Protein AF-A0A5E7F699-F1 (afdb_monomer_lite)

Organism: Pseudomonas fluorescens (NCBI:txid294)

Secondary structure (DSSP, 8-state):
------------------------EEETTEEE-HHHHHHHHHHHIIIIIGGGTEEEEEEEEETTEEEEEEEE-GGGG-HHHHHHHHHHHHHHHT--GGGEEE-

Radius of gyration: 20.0 Å; chains: 1; bounding box: 46×42×62 Å

Foldseek 3Di:
DDDDPDPPPPPPPPPPPDVPQQPWDDALNFTQDSVLQVVLFVVLCVVCCVVQFFDTWHWDHDPRAIETETDTDCSCVDVVSQVVSLVVNCVSRVHDSRRYGYD

Structure (mmCIF, N/CA/C/O backbone):
data_AF-A0A5E7F699-F1
#
_entry.id   AF-A0A5E7F699-F1
#
loop_
_atom_site.group_PDB
_atom_site.id
_atom_site.type_symbol
_atom_site.label_atom_id
_atom_site.label_alt_id
_atom_site.label_comp_id
_atom_site.label_asym_id
_atom_site.label_entity_id
_atom_site.label_seq_id
_atom_site.pdbx_PDB_ins_code
_atom_site.Cartn_x
_atom_site.Cartn_y
_atom_site.Cartn_z
_atom_site.occupancy
_atom_site.B_iso_or_equiv
_atom_site.auth_seq_id
_atom_site.auth_comp_id
_atom_site.auth_asym_id
_atom_site.auth_atom_id
_atom_site.pdbx_PDB_model_num
ATOM 1 N N . MET A 1 1 ? -33.862 27.896 -49.122 1.00 35.50 1 MET A N 1
ATOM 2 C CA . MET A 1 1 ? -32.577 27.160 -49.154 1.00 35.50 1 MET A CA 1
ATOM 3 C C . MET A 1 1 ? -31.852 27.378 -47.833 1.00 35.50 1 MET A C 1
ATOM 5 O O . MET A 1 1 ? -31.819 28.501 -47.351 1.00 35.50 1 MET A O 1
ATOM 9 N N . LYS A 1 2 ? -31.372 26.286 -47.226 1.00 43.12 2 LYS A N 1
ATOM 10 C CA . LYS A 1 2 ? -30.702 26.202 -45.915 1.00 43.12 2 LYS A CA 1
ATOM 11 C C . LYS A 1 2 ? -29.388 26.994 -45.883 1.00 43.12 2 LYS A C 1
ATOM 13 O O . LYS A 1 2 ? -28.671 26.960 -46.878 1.00 43.12 2 LYS A O 1
ATOM 18 N N . LYS A 1 3 ? -29.017 27.536 -44.714 1.00 42.47 3 LYS A N 1
ATOM 19 C CA . LYS A 1 3 ? -27.650 27.439 -44.154 1.00 42.47 3 LYS A CA 1
ATOM 20 C C . LYS A 1 3 ? -27.633 27.888 -42.689 1.00 42.47 3 LYS A C 1
ATOM 22 O O . LYS A 1 3 ? -27.482 29.057 -42.361 1.00 42.47 3 LYS A O 1
ATOM 27 N N . THR A 1 4 ? -27.817 26.908 -41.813 1.00 51.22 4 THR A N 1
ATOM 28 C CA . THR A 1 4 ? -27.557 26.977 -40.376 1.00 51.22 4 THR A CA 1
ATOM 29 C C . THR A 1 4 ? -26.050 27.161 -40.181 1.00 51.22 4 THR A C 1
ATOM 31 O O . THR A 1 4 ? -25.276 26.254 -40.479 1.00 51.22 4 THR A O 1
ATOM 34 N N . ALA A 1 5 ? -25.616 28.336 -39.728 1.00 49.34 5 ALA A N 1
ATOM 35 C CA . ALA A 1 5 ? -24.226 28.573 -39.351 1.00 49.34 5 ALA A CA 1
ATOM 36 C C . ALA A 1 5 ? -24.002 28.025 -37.934 1.00 49.34 5 ALA A C 1
ATOM 38 O O . ALA A 1 5 ? -24.152 28.730 -36.937 1.00 49.34 5 ALA A O 1
ATOM 39 N N . GLY A 1 6 ? -23.706 26.728 -37.850 1.00 41.31 6 GLY A N 1
ATOM 40 C CA . GLY A 1 6 ? -23.266 26.087 -36.618 1.00 41.31 6 GLY A CA 1
ATOM 41 C C . GLY A 1 6 ? -21.902 26.635 -36.209 1.00 41.31 6 GLY A C 1
ATOM 42 O O . GLY A 1 6 ? -20.893 26.324 -36.837 1.00 41.31 6 GLY A O 1
ATOM 43 N N . LYS A 1 7 ? -21.866 27.448 -35.149 1.00 48.12 7 LYS A N 1
ATOM 44 C CA . LYS A 1 7 ? -20.643 27.703 -34.381 1.00 48.12 7 LYS A CA 1
ATOM 45 C C . LYS A 1 7 ? -20.252 26.389 -33.708 1.00 48.12 7 LYS A C 1
ATOM 47 O O . LYS A 1 7 ? -20.765 26.048 -32.646 1.00 48.12 7 LYS A O 1
ATOM 52 N N . LEU A 1 8 ? -19.381 25.634 -34.371 1.00 43.38 8 LEU A N 1
ATOM 53 C CA . LEU A 1 8 ? -18.719 24.472 -33.803 1.00 43.38 8 LEU A CA 1
ATOM 54 C C . LEU A 1 8 ? -17.743 24.987 -32.737 1.00 43.38 8 LEU A C 1
ATOM 56 O O . LEU A 1 8 ? -16.639 25.435 -33.040 1.00 43.38 8 LEU A O 1
ATOM 60 N N . LEU A 1 9 ? -18.201 25.015 -31.489 1.00 46.38 9 LEU A 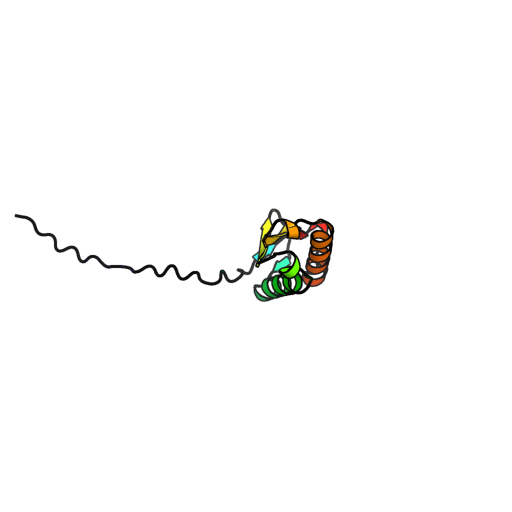N 1
ATOM 61 C CA . LEU A 1 9 ? -17.371 25.318 -30.333 1.00 46.38 9 LEU A CA 1
ATOM 62 C C . LEU A 1 9 ? -16.488 24.087 -30.109 1.00 46.38 9 LEU A C 1
ATOM 64 O O . LEU A 1 9 ? -16.920 23.089 -29.537 1.00 46.38 9 LEU A O 1
ATOM 68 N N . VAL A 1 10 ? -15.274 24.127 -30.657 1.00 50.62 10 VAL A N 1
ATOM 69 C CA . VAL A 1 10 ? -14.245 23.112 -30.424 1.00 50.62 10 VAL A CA 1
ATOM 70 C C . VAL A 1 10 ? -13.793 23.258 -28.972 1.00 50.62 10 VAL A C 1
ATOM 72 O O . VAL A 1 10 ? -12.847 23.976 -28.659 1.00 50.62 10 VAL A O 1
ATOM 75 N N . LEU A 1 11 ? -14.517 22.604 -28.062 1.00 49.84 11 LEU A N 1
ATOM 76 C CA . LEU A 1 11 ? -14.032 22.286 -26.726 1.00 49.84 11 LEU A CA 1
ATOM 77 C C . LEU A 1 11 ? -12.935 21.242 -26.905 1.00 49.84 11 LEU A C 1
ATOM 79 O O . LEU A 1 11 ? -13.191 20.040 -26.955 1.00 49.84 11 LEU A O 1
ATOM 83 N N . CYS A 1 12 ? -11.705 21.725 -27.062 1.00 43.69 12 CYS A N 1
ATOM 84 C CA . CYS A 1 12 ? -10.515 20.907 -26.940 1.00 43.69 12 CYS A CA 1
ATOM 85 C C . CYS A 1 12 ? -10.460 20.444 -25.479 1.00 43.69 12 CYS A C 1
ATOM 87 O O . CYS A 1 12 ? -9.928 21.135 -24.610 1.00 43.69 12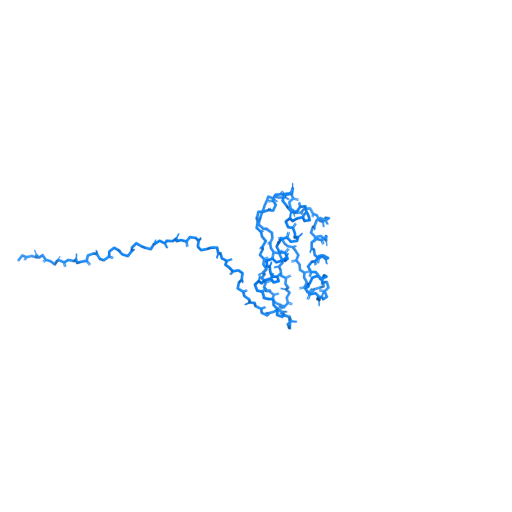 CYS A O 1
ATOM 89 N N . PHE A 1 13 ? -11.099 19.309 -25.186 1.00 44.38 13 PHE A N 1
ATOM 90 C CA . PHE A 1 13 ? -10.838 18.556 -23.972 1.00 44.38 13 PHE A CA 1
ATOM 91 C C . PHE A 1 13 ? -9.388 18.101 -24.075 1.00 44.38 13 PHE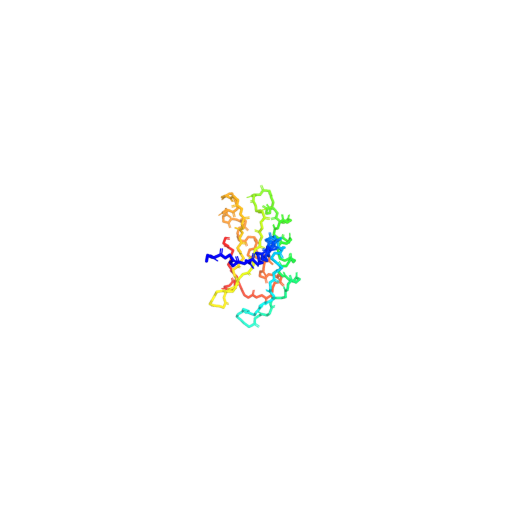 A C 1
ATOM 93 O O . PHE A 1 13 ? -9.084 17.032 -24.601 1.00 44.38 13 PHE A O 1
ATOM 100 N N . CYS A 1 14 ? -8.478 18.938 -23.584 1.00 47.19 14 CYS A N 1
ATOM 101 C CA . CYS A 1 14 ? -7.208 18.460 -23.092 1.00 47.19 14 CYS A CA 1
ATOM 102 C C . CYS A 1 14 ? -7.566 17.433 -22.018 1.00 47.19 14 CYS A C 1
ATOM 104 O O . CYS A 1 14 ? -7.820 17.788 -20.867 1.00 47.19 14 CYS A O 1
ATOM 106 N N . ALA A 1 15 ? -7.617 16.159 -22.405 1.00 50.50 15 ALA A N 1
ATOM 107 C CA . ALA A 1 15 ? -7.448 15.038 -21.503 1.00 50.50 15 ALA A CA 1
ATOM 108 C C . ALA A 1 15 ? -6.006 15.118 -20.991 1.00 50.50 15 ALA A C 1
ATOM 110 O O . ALA A 1 15 ? -5.144 14.317 -21.340 1.00 50.50 15 ALA A O 1
ATOM 111 N N . GLY A 1 16 ? -5.716 16.171 -20.223 1.00 40.88 16 GLY A N 1
ATOM 112 C CA . GLY A 1 16 ? -4.560 16.207 -19.369 1.00 40.88 16 GLY A CA 1
ATOM 113 C C . GLY A 1 16 ? -4.745 15.008 -18.470 1.00 40.88 16 GLY A C 1
ATOM 114 O O . GLY A 1 16 ? -5.705 14.958 -17.702 1.00 40.88 16 GLY A O 1
ATOM 115 N N . ALA A 1 17 ? -3.878 14.016 -18.627 1.00 50.28 17 ALA A N 1
ATOM 116 C CA . ALA A 1 17 ? -3.667 13.006 -17.616 1.00 50.28 17 ALA A CA 1
ATOM 117 C C . ALA A 1 17 ? -3.184 13.762 -16.377 1.00 50.28 17 ALA A C 1
ATOM 119 O O . ALA A 1 17 ? -1.987 13.928 -16.152 1.00 50.28 17 ALA A O 1
ATOM 120 N N . TRP A 1 18 ? -4.128 14.339 -15.633 1.00 39.38 18 TRP A N 1
ATOM 121 C CA . TRP A 1 18 ? -3.852 14.872 -14.322 1.00 39.38 18 TRP A CA 1
ATOM 122 C C . TRP A 1 18 ? -3.260 13.705 -13.545 1.00 39.38 18 TRP A C 1
ATOM 124 O O . TRP A 1 18 ? -3.820 12.602 -13.611 1.00 39.38 18 TRP A O 1
ATOM 134 N N . PRO A 1 19 ? -2.115 13.893 -12.868 1.00 45.69 19 PRO A N 1
ATOM 135 C CA . PRO A 1 19 ? -1.677 12.896 -11.914 1.00 45.69 19 PRO A CA 1
ATOM 136 C C . PRO A 1 19 ? -2.882 12.667 -11.010 1.00 45.69 19 PRO A C 1
ATOM 138 O O . PRO A 1 19 ? -3.418 13.623 -10.445 1.00 45.69 19 PRO A O 1
ATOM 141 N N . VAL A 1 20 ? -3.394 11.436 -10.997 1.00 56.66 20 VAL A N 1
ATOM 142 C CA . VAL A 1 20 ? -4.514 11.062 -10.139 1.00 56.66 20 VAL A CA 1
ATOM 143 C C . VAL A 1 20 ? -3.982 11.233 -8.727 1.00 56.66 20 VAL A C 1
ATOM 145 O O . VAL A 1 20 ? -3.317 10.349 -8.193 1.00 56.66 20 VAL A O 1
ATOM 148 N N . MET A 1 21 ? -4.162 12.430 -8.172 1.00 58.41 21 MET A N 1
ATOM 149 C CA . MET A 1 21 ? -3.774 12.723 -6.809 1.00 58.41 21 MET A CA 1
ATOM 150 C C . MET A 1 21 ? -4.595 11.782 -5.946 1.00 58.41 21 MET A C 1
ATOM 152 O O . MET A 1 21 ? -5.820 11.727 -6.083 1.00 58.41 21 MET A O 1
ATOM 156 N N . ALA A 1 22 ? -3.904 10.995 -5.127 1.00 70.44 22 ALA A N 1
ATOM 157 C CA . ALA A 1 22 ? -4.522 10.026 -4.247 1.00 70.44 22 ALA A CA 1
ATOM 158 C C . ALA A 1 22 ? -5.554 10.756 -3.376 1.00 70.44 22 ALA A C 1
ATOM 160 O O . ALA A 1 22 ? -5.194 11.568 -2.522 1.00 70.44 22 ALA A O 1
ATOM 161 N N . GLN A 1 23 ? -6.843 10.551 -3.655 1.00 84.56 23 GLN A N 1
ATOM 162 C CA . GLN A 1 23 ? -7.897 11.247 -2.931 1.00 84.56 23 GLN A CA 1
ATOM 163 C C . GLN A 1 23 ? -7.921 10.726 -1.490 1.00 84.56 23 GLN A C 1
ATOM 165 O O . GLN A 1 23 ? -7.875 9.509 -1.289 1.00 84.56 23 GLN A O 1
ATOM 170 N N . PRO A 1 24 ? -7.977 11.601 -0.475 1.00 89.31 24 PRO A N 1
ATOM 171 C CA . PRO A 1 24 ? -8.092 11.161 0.905 1.00 89.31 24 PRO A CA 1
ATOM 172 C C . PRO A 1 24 ? -9.366 10.341 1.110 1.00 89.31 24 PRO A C 1
ATOM 174 O O . PRO A 1 24 ? -10.421 10.691 0.582 1.00 89.31 24 PRO A O 1
ATOM 177 N N . PHE A 1 25 ? -9.296 9.277 1.905 1.00 91.69 25 PHE A N 1
ATOM 178 C CA . PHE A 1 25 ? -10.477 8.483 2.249 1.00 91.69 25 PHE A CA 1
ATOM 179 C C . PHE A 1 25 ? -10.383 7.891 3.653 1.00 91.69 25 PHE A C 1
ATOM 181 O O . PHE A 1 25 ? -9.304 7.769 4.229 1.00 91.69 25 PHE A O 1
ATOM 188 N N . THR A 1 26 ? -11.526 7.475 4.196 1.00 93.69 26 THR A N 1
ATOM 189 C CA . THR A 1 26 ? -11.597 6.717 5.452 1.00 93.69 26 THR A CA 1
ATOM 190 C C . THR A 1 26 ? -11.843 5.240 5.157 1.00 93.69 26 THR A C 1
ATOM 192 O O . THR A 1 26 ? -12.707 4.901 4.350 1.00 93.69 26 THR A O 1
ATOM 195 N N . CYS A 1 27 ? -11.117 4.348 5.830 1.00 93.69 27 CYS A N 1
ATOM 196 C CA . CYS A 1 27 ? -11.269 2.903 5.706 1.00 93.69 27 CYS A CA 1
ATOM 197 C C . CYS A 1 27 ? -11.203 2.213 7.065 1.00 93.69 27 CYS A C 1
ATOM 199 O O . CYS A 1 27 ? -10.232 2.377 7.796 1.00 93.69 27 CYS A O 1
ATOM 201 N N . GLY A 1 28 ? -12.241 1.449 7.424 1.00 87.81 28 GLY A N 1
ATOM 202 C CA . GLY A 1 28 ? -12.261 0.704 8.690 1.00 87.81 28 GLY A CA 1
ATOM 203 C C . GLY A 1 28 ? -12.061 1.584 9.935 1.00 87.81 28 GLY A C 1
ATOM 204 O O . GLY A 1 28 ? -11.494 1.120 10.915 1.00 87.81 28 GLY A O 1
ATOM 205 N N . GLY A 1 29 ? -12.471 2.858 9.876 1.00 88.69 29 GLY A N 1
ATOM 206 C CA . GLY A 1 29 ? -12.262 3.844 10.944 1.00 88.69 29 GLY A CA 1
ATOM 207 C C . GLY A 1 29 ? -10.918 4.586 10.900 1.00 88.69 29 GLY A C 1
ATOM 208 O O . GLY A 1 29 ? -10.726 5.515 11.676 1.00 88.69 29 GLY A O 1
ATOM 209 N N . LYS A 1 30 ? -10.004 4.240 9.983 1.00 91.75 30 LYS A N 1
ATOM 210 C CA . LYS A 1 30 ? -8.734 4.950 9.767 1.00 91.75 30 LYS A CA 1
ATOM 211 C C . LYS A 1 30 ? -8.863 5.954 8.622 1.00 91.75 30 LYS A C 1
ATOM 213 O O . LYS A 1 30 ? -9.278 5.580 7.529 1.00 91.75 30 LYS A O 1
ATOM 218 N N . PHE A 1 31 ? -8.471 7.205 8.849 1.00 92.88 31 PHE A N 1
ATOM 219 C CA . PHE A 1 31 ? -8.327 8.200 7.783 1.00 92.88 31 PHE A CA 1
ATOM 220 C C . PHE A 1 31 ? -6.967 8.051 7.085 1.00 92.88 31 PHE A C 1
ATOM 222 O O . PHE A 1 31 ? -5.938 7.947 7.755 1.00 92.88 31 PHE A O 1
ATOM 229 N N . LEU A 1 32 ? -6.971 8.032 5.752 1.00 93.31 32 LEU A N 1
ATOM 230 C CA . LEU A 1 32 ? -5.787 7.982 4.900 1.00 93.31 32 LEU A CA 1
ATOM 231 C C . LEU A 1 32 ? -5.709 9.278 4.094 1.00 93.31 32 LEU A C 1
ATOM 233 O O . LEU A 1 32 ? -6.381 9.430 3.071 1.00 93.31 32 LEU A O 1
ATOM 237 N N . GLY A 1 33 ? -4.874 10.206 4.559 1.00 93.75 33 GLY A N 1
ATOM 238 C CA . GLY A 1 33 ? -4.566 11.436 3.835 1.00 93.75 33 GLY A CA 1
ATOM 239 C C . GLY A 1 33 ? -3.761 11.161 2.567 1.00 93.75 33 GLY A C 1
ATOM 240 O O . GLY A 1 33 ? -3.078 10.143 2.469 1.00 93.75 33 GLY A O 1
ATOM 241 N N . SER A 1 34 ? -3.824 12.078 1.605 1.00 91.81 34 SER A N 1
ATOM 242 C CA . SER A 1 34 ? -3.033 12.024 0.369 1.00 91.81 34 SER A CA 1
ATOM 243 C C . SER A 1 34 ? -1.533 11.870 0.646 1.00 91.81 34 SER A C 1
ATOM 245 O O . SER A 1 34 ? -0.877 11.066 -0.011 1.00 91.81 34 SER A O 1
ATOM 247 N N . ASP A 1 35 ? -1.018 12.549 1.674 1.00 92.94 35 ASP A N 1
ATOM 248 C CA . ASP A 1 35 ? 0.400 12.492 2.049 1.00 92.94 35 ASP A CA 1
ATOM 249 C C . ASP A 1 35 ? 0.787 11.112 2.584 1.00 92.94 35 ASP A C 1
ATOM 251 O O . ASP A 1 35 ? 1.793 10.550 2.171 1.00 92.94 35 ASP A O 1
ATOM 255 N N . THR A 1 36 ? -0.054 10.506 3.427 1.00 93.56 36 THR A N 1
ATOM 256 C CA . THR A 1 36 ? 0.163 9.140 3.929 1.00 93.56 36 THR A CA 1
ATOM 257 C C . THR A 1 36 ? 0.114 8.110 2.800 1.00 93.56 36 THR A C 1
ATOM 259 O O . THR A 1 36 ? 0.873 7.142 2.802 1.00 93.56 36 THR A O 1
ATOM 262 N N . GLN A 1 37 ? -0.780 8.302 1.825 1.00 93.69 37 GLN A N 1
ATOM 263 C CA . GLN A 1 37 ? -0.862 7.435 0.647 1.00 93.69 37 GLN A CA 1
ATOM 264 C C . GLN A 1 37 ? 0.398 7.571 -0.224 1.00 93.69 37 GLN A C 1
ATOM 266 O O . GLN A 1 37 ? 0.948 6.562 -0.667 1.00 93.69 37 GLN A O 1
ATOM 271 N N . ALA A 1 38 ? 0.888 8.798 -0.421 1.00 93.00 38 ALA A N 1
ATOM 272 C CA . ALA A 1 38 ? 2.121 9.073 -1.152 1.00 93.00 38 ALA A CA 1
ATOM 273 C C . ALA A 1 38 ? 3.360 8.524 -0.428 1.00 93.00 38 ALA A C 1
ATOM 275 O O . ALA A 1 38 ? 4.212 7.905 -1.060 1.00 93.00 38 ALA A O 1
ATOM 276 N N . GLU A 1 39 ? 3.434 8.681 0.893 1.00 95.06 39 GLU A N 1
ATOM 277 C CA . GLU A 1 39 ? 4.505 8.131 1.723 1.00 95.06 39 GLU A CA 1
ATOM 278 C C . GLU A 1 39 ? 4.532 6.602 1.646 1.00 95.06 39 GLU A C 1
ATOM 280 O O . GLU A 1 39 ? 5.593 6.012 1.449 1.00 95.06 39 GLU A O 1
ATOM 285 N N . LEU A 1 40 ? 3.369 5.946 1.718 1.00 94.62 40 LEU A N 1
ATOM 286 C CA . LEU A 1 40 ? 3.285 4.496 1.559 1.00 94.62 40 LEU A CA 1
ATOM 287 C C . LEU A 1 40 ? 3.766 4.048 0.177 1.00 94.62 40 LEU A C 1
ATOM 289 O O . LEU A 1 40 ? 4.538 3.094 0.066 1.00 94.62 40 LEU A O 1
ATOM 293 N N . ALA A 1 41 ? 3.306 4.730 -0.873 1.00 93.75 41 ALA A N 1
ATOM 294 C CA . ALA A 1 41 ? 3.716 4.445 -2.238 1.00 93.75 41 ALA A CA 1
ATOM 295 C C . ALA A 1 41 ? 5.236 4.579 -2.391 1.00 93.75 41 ALA A C 1
ATOM 297 O O . ALA A 1 41 ? 5.888 3.652 -2.872 1.00 93.75 41 ALA A O 1
ATOM 298 N N . GLN A 1 42 ? 5.808 5.683 -1.907 1.00 93.94 42 GLN A N 1
ATOM 299 C CA . GLN A 1 42 ? 7.244 5.931 -1.941 1.00 93.94 42 GLN A CA 1
ATOM 300 C C . GLN A 1 42 ? 8.017 4.858 -1.168 1.00 93.94 42 GLN A C 1
ATOM 302 O O . GLN A 1 42 ? 8.951 4.266 -1.704 1.00 93.94 42 GLN A O 1
ATOM 307 N N . ALA A 1 43 ? 7.579 4.534 0.050 1.00 93.69 43 ALA A N 1
ATOM 308 C CA . ALA A 1 43 ? 8.221 3.535 0.894 1.00 93.69 43 ALA A CA 1
ATOM 309 C C . ALA A 1 43 ? 8.248 2.143 0.246 1.00 93.69 43 ALA A C 1
ATOM 311 O O . ALA A 1 43 ? 9.219 1.413 0.424 1.00 93.69 43 ALA A O 1
ATOM 312 N N . ILE A 1 44 ? 7.208 1.768 -0.503 1.00 93.25 44 ILE A N 1
ATOM 313 C CA . ILE A 1 44 ? 7.153 0.499 -1.246 1.00 93.25 44 ILE A CA 1
ATOM 314 C C . ILE A 1 44 ? 8.083 0.528 -2.462 1.00 93.25 44 ILE A C 1
ATOM 316 O O . ILE A 1 44 ? 8.794 -0.443 -2.721 1.00 93.25 44 ILE A O 1
ATOM 320 N N . ILE A 1 45 ? 8.098 1.639 -3.204 1.00 91.31 45 ILE A N 1
ATOM 321 C CA . ILE A 1 45 ? 8.971 1.812 -4.370 1.00 91.31 45 ILE A CA 1
ATOM 322 C C . ILE A 1 45 ? 10.449 1.743 -3.964 1.00 91.31 45 ILE A C 1
ATOM 324 O O . ILE A 1 45 ? 11.230 1.077 -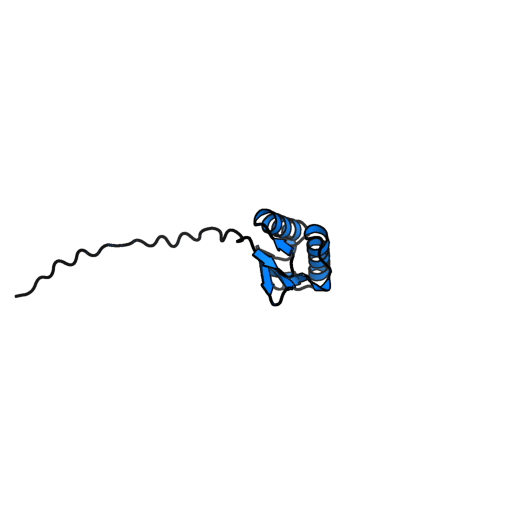4.650 1.00 91.31 45 ILE A O 1
ATOM 328 N N . GLU A 1 46 ? 10.817 2.389 -2.856 1.00 90.75 46 GLU A N 1
ATOM 329 C CA . GLU A 1 46 ? 12.172 2.387 -2.292 1.00 90.75 46 GLU A CA 1
ATOM 330 C C . GLU A 1 46 ? 12.553 1.037 -1.669 1.00 90.75 46 GLU A C 1
ATOM 332 O O . GLU A 1 46 ? 13.687 0.589 -1.826 1.00 90.75 46 GLU A O 1
ATOM 337 N N . ASP A 1 47 ? 11.609 0.338 -1.031 1.00 89.00 47 ASP A N 1
ATOM 338 C CA . ASP A 1 47 ? 11.807 -1.003 -0.459 1.00 89.00 47 ASP A CA 1
ATOM 339 C C . ASP A 1 47 ? 11.723 -2.107 -1.531 1.00 89.00 47 ASP A C 1
ATOM 341 O O . ASP A 1 47 ? 10.987 -3.092 -1.425 1.00 89.00 47 ASP A O 1
ATOM 345 N N . GLY A 1 48 ? 12.474 -1.921 -2.615 1.00 87.81 48 GLY A N 1
ATOM 346 C CA . GLY A 1 48 ? 12.647 -2.904 -3.679 1.00 87.81 48 GLY A CA 1
ATOM 347 C C . GLY A 1 48 ? 11.514 -2.981 -4.702 1.00 87.81 48 GLY A C 1
ATOM 348 O O . GLY A 1 48 ? 11.666 -3.724 -5.668 1.00 87.81 48 GLY A O 1
ATOM 349 N N . GLY A 1 49 ? 10.429 -2.207 -4.566 1.00 89.75 49 GLY A N 1
ATOM 350 C CA . GLY A 1 49 ? 9.318 -2.192 -5.528 1.00 89.75 49 GLY A CA 1
ATOM 351 C C . GLY A 1 49 ? 9.775 -1.912 -6.956 1.00 89.75 49 GLY A C 1
ATOM 352 O O . GLY A 1 49 ? 9.421 -2.648 -7.877 1.00 89.75 49 GLY A O 1
ATOM 353 N N . ARG A 1 50 ? 10.646 -0.913 -7.144 1.00 88.56 50 ARG A N 1
ATOM 354 C CA . ARG A 1 50 ? 11.190 -0.586 -8.473 1.00 88.56 50 ARG A CA 1
ATOM 355 C C . ARG A 1 50 ? 12.004 -1.734 -9.078 1.00 88.56 50 ARG A C 1
ATOM 357 O O . ARG A 1 50 ? 11.919 -1.966 -10.279 1.00 88.56 50 ARG A O 1
ATOM 364 N N . ALA A 1 51 ? 12.776 -2.444 -8.256 1.00 87.88 51 ALA A N 1
ATOM 365 C CA . ALA A 1 51 ? 13.640 -3.534 -8.710 1.00 87.88 51 ALA A CA 1
ATOM 366 C C . ALA A 1 51 ? 12.844 -4.746 -9.215 1.00 87.88 51 ALA A C 1
ATOM 368 O O . ALA A 1 51 ? 13.341 -5.481 -10.057 1.00 87.88 51 ALA A O 1
ATOM 369 N N . VAL A 1 52 ? 11.608 -4.917 -8.737 1.00 87.31 52 VAL A N 1
ATOM 370 C CA . VAL A 1 52 ? 10.701 -6.002 -9.148 1.00 87.31 52 VAL A CA 1
ATOM 371 C C . VAL A 1 52 ? 9.571 -5.518 -10.063 1.00 87.31 52 VAL A C 1
ATOM 373 O O . VAL A 1 52 ? 8.549 -6.182 -10.224 1.00 87.31 52 VAL A O 1
ATOM 376 N N . GLY A 1 53 ? 9.744 -4.343 -10.676 1.00 87.56 53 GLY A N 1
ATOM 377 C CA . GLY A 1 53 ? 8.862 -3.848 -11.729 1.00 87.56 53 GLY A CA 1
ATOM 378 C C . GLY A 1 53 ? 7.562 -3.194 -11.259 1.00 87.56 53 GLY A C 1
ATOM 379 O O . GLY A 1 53 ? 6.649 -3.069 -12.074 1.00 87.56 53 GLY A O 1
ATOM 380 N N . VAL A 1 54 ? 7.456 -2.760 -9.997 1.00 89.50 54 VAL A N 1
ATOM 381 C CA . VAL A 1 54 ? 6.357 -1.889 -9.541 1.00 89.50 54 VAL A CA 1
ATOM 382 C C . VAL A 1 54 ? 6.544 -0.498 -10.144 1.00 89.50 54 VAL A C 1
ATOM 384 O O . VAL A 1 54 ? 7.573 0.150 -9.948 1.00 89.50 54 VAL A O 1
ATOM 387 N N . GLN A 1 55 ? 5.535 -0.036 -10.874 1.00 88.06 55 GLN A N 1
ATOM 388 C CA . GLN A 1 55 ? 5.507 1.270 -11.526 1.00 88.06 55 GLN A CA 1
ATOM 389 C C . GLN A 1 55 ? 4.702 2.278 -10.712 1.00 88.06 55 GLN A C 1
ATOM 391 O O . GLN A 1 55 ? 5.113 3.430 -10.576 1.00 88.06 55 GLN A O 1
ATOM 396 N N . ARG A 1 56 ? 3.550 1.857 -10.175 1.00 88.75 56 ARG A N 1
ATOM 397 C CA . ARG A 1 56 ? 2.668 2.706 -9.366 1.00 88.75 56 ARG A CA 1
ATOM 398 C C . ARG A 1 56 ? 2.093 1.920 -8.196 1.00 88.75 56 ARG A C 1
ATOM 400 O O . ARG A 1 56 ? 1.945 0.703 -8.253 1.00 88.75 56 ARG A O 1
ATOM 407 N N . VAL A 1 57 ? 1.771 2.641 -7.132 1.00 90.81 57 VAL A N 1
ATOM 408 C CA . VAL A 1 57 ? 1.137 2.088 -5.938 1.00 90.81 57 VAL A CA 1
ATOM 409 C C . VAL A 1 57 ? -0.090 2.926 -5.642 1.00 90.81 57 VAL A C 1
ATOM 411 O O . VAL A 1 57 ? -0.011 4.152 -5.593 1.00 90.81 57 VAL A O 1
ATOM 414 N N . PHE A 1 58 ? -1.219 2.259 -5.446 1.00 90.75 58 PHE A N 1
ATOM 415 C CA . PHE A 1 58 ? -2.480 2.903 -5.112 1.00 90.75 58 PHE A CA 1
ATOM 416 C C . PHE A 1 58 ? -3.061 2.284 -3.858 1.00 90.75 58 PHE A C 1
ATOM 418 O O . PHE A 1 58 ? -2.904 1.093 -3.597 1.00 90.75 58 PHE A O 1
ATOM 425 N N . THR A 1 59 ? -3.789 3.086 -3.102 1.00 92.88 59 THR A N 1
ATOM 426 C CA . THR A 1 59 ? -4.530 2.620 -1.937 1.00 92.88 59 THR A CA 1
ATOM 427 C C . THR A 1 59 ? -6.013 2.776 -2.180 1.00 92.88 59 THR A C 1
ATOM 429 O O . THR A 1 59 ? -6.478 3.851 -2.547 1.00 92.88 59 THR A O 1
ATOM 432 N N . ILE A 1 60 ? -6.763 1.703 -1.957 1.00 92.81 60 ILE A N 1
ATOM 433 C CA . ILE A 1 60 ? -8.224 1.715 -2.033 1.00 92.81 60 ILE A CA 1
ATOM 434 C C . ILE A 1 60 ? -8.808 1.060 -0.785 1.00 92.81 60 ILE A C 1
ATOM 436 O O . ILE A 1 60 ? -8.194 0.179 -0.184 1.00 92.81 60 ILE A O 1
ATOM 440 N N . CYS A 1 61 ? -10.017 1.457 -0.402 1.00 93.38 61 CYS A N 1
ATOM 441 C CA . CYS A 1 61 ? -10.761 0.776 0.651 1.00 93.38 61 CYS A CA 1
ATOM 442 C C . CYS A 1 61 ? -11.777 -0.193 0.048 1.00 93.38 61 CYS A C 1
ATOM 444 O O . CYS A 1 61 ? -12.602 0.210 -0.772 1.00 93.38 61 CYS A O 1
ATOM 446 N N . GLN A 1 62 ? -11.781 -1.450 0.489 1.00 93.81 62 GLN A N 1
ATOM 447 C CA . GLN A 1 62 ? -12.859 -2.391 0.178 1.00 93.81 62 GLN A CA 1
ATOM 448 C C . GLN A 1 62 ? -13.300 -3.100 1.454 1.00 93.81 62 GLN A C 1
ATOM 450 O O . GLN A 1 62 ? -12.491 -3.710 2.144 1.00 93.81 62 GLN A O 1
ATOM 455 N N . LYS A 1 63 ? -14.596 -3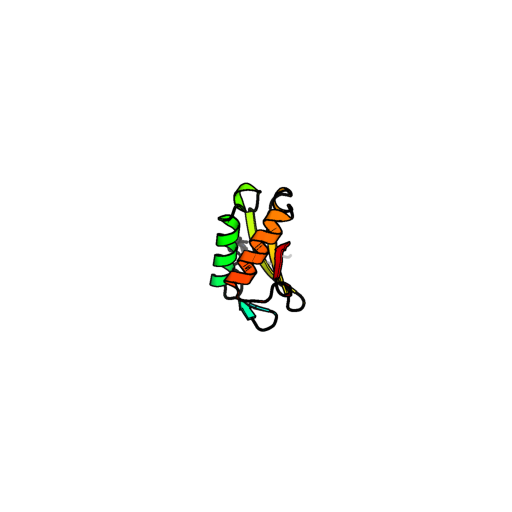.020 1.782 1.00 93.19 63 LYS A N 1
ATOM 456 C CA . LYS A 1 63 ? -15.191 -3.685 2.961 1.00 93.19 63 LYS A CA 1
ATOM 457 C C . LYS A 1 63 ? -14.430 -3.416 4.277 1.00 93.19 63 LYS A C 1
ATOM 459 O O . LYS A 1 63 ? -14.326 -4.291 5.130 1.00 93.19 63 LYS A O 1
ATOM 464 N N . GLY A 1 64 ? -13.884 -2.208 4.440 1.00 92.00 64 GLY A N 1
ATOM 465 C CA . GLY A 1 64 ? -13.113 -1.823 5.629 1.00 92.00 64 GLY A CA 1
ATOM 466 C C . GLY A 1 64 ? -11.687 -2.385 5.693 1.00 92.00 64 GLY A C 1
ATOM 467 O O . GLY A 1 64 ? -11.072 -2.313 6.754 1.00 92.00 64 GLY A O 1
ATOM 468 N N . VAL A 1 65 ? -11.171 -2.931 4.588 1.00 95.19 65 VAL A N 1
ATOM 469 C CA . VAL A 1 65 ? -9.782 -3.371 4.414 1.00 95.19 65 VAL A CA 1
ATOM 470 C C . VAL A 1 65 ? -9.081 -2.438 3.429 1.00 95.19 65 VAL A C 1
ATOM 472 O O . VAL A 1 65 ? -9.627 -2.090 2.378 1.00 95.19 65 VAL A O 1
ATOM 475 N N . ILE A 1 66 ? -7.868 -2.026 3.783 1.00 95.94 66 ILE A N 1
ATOM 476 C CA . ILE A 1 66 ? -7.002 -1.182 2.966 1.00 95.94 66 ILE A CA 1
ATOM 477 C C . ILE A 1 66 ? -6.266 -2.089 1.986 1.00 95.94 66 ILE A C 1
ATOM 479 O O . ILE A 1 66 ? -5.448 -2.927 2.369 1.00 95.94 66 ILE A O 1
ATOM 483 N N . HIS A 1 67 ? -6.562 -1.923 0.706 1.00 95.06 67 HIS A N 1
ATOM 484 C CA . HIS A 1 67 ? -5.869 -2.612 -0.367 1.00 95.06 67 HIS A CA 1
ATOM 485 C C . HIS A 1 67 ? -4.776 -1.712 -0.920 1.00 95.06 67 HIS A C 1
ATOM 487 O O . HIS A 1 67 ? -5.061 -0.645 -1.458 1.00 95.06 67 HIS A O 1
ATOM 493 N N . VAL A 1 68 ? -3.537 -2.173 -0.796 1.00 94.25 68 VAL A N 1
ATOM 494 C CA . VAL A 1 68 ? -2.371 -1.598 -1.458 1.00 94.25 68 VAL A CA 1
ATOM 495 C C . VAL A 1 68 ? -2.222 -2.319 -2.791 1.00 94.25 68 VAL A C 1
ATOM 497 O O . VAL A 1 68 ? -1.864 -3.494 -2.826 1.00 94.25 68 VAL A O 1
ATOM 500 N N . VAL A 1 69 ? -2.579 -1.642 -3.872 1.00 92.25 69 VAL A N 1
ATOM 501 C CA . VAL A 1 69 ? -2.575 -2.174 -5.233 1.00 92.25 69 VAL A CA 1
ATOM 502 C C . VAL A 1 69 ? -1.272 -1.779 -5.906 1.00 92.25 69 VAL A C 1
ATOM 504 O O . VAL A 1 69 ? -0.953 -0.591 -5.989 1.00 92.25 69 VAL A O 1
ATOM 507 N N . LEU A 1 70 ? -0.535 -2.775 -6.380 1.00 91.19 70 LEU A N 1
ATOM 508 C CA . LEU A 1 70 ? 0.713 -2.597 -7.105 1.00 91.19 70 LEU A CA 1
ATOM 509 C C . LEU A 1 70 ? 0.430 -2.689 -8.602 1.00 91.19 70 LEU A C 1
ATOM 511 O O . LEU A 1 70 ? 0.015 -3.728 -9.107 1.00 91.19 70 LEU A O 1
ATOM 515 N N . ASP A 1 71 ? 0.661 -1.601 -9.320 1.00 87.31 71 ASP A N 1
ATOM 516 C CA . ASP A 1 71 ? 0.646 -1.589 -10.779 1.00 87.31 71 ASP A CA 1
ATOM 517 C C . ASP A 1 71 ? 2.074 -1.847 -11.270 1.00 87.31 71 ASP A C 1
ATOM 519 O O . ASP A 1 71 ? 2.971 -1.037 -11.019 1.00 87.31 71 ASP A O 1
ATOM 523 N N . GLY A 1 72 ? 2.314 -3.000 -11.896 1.00 78.88 72 GLY A N 1
ATOM 524 C CA . GLY A 1 72 ? 3.652 -3.446 -12.275 1.00 78.88 72 GLY A CA 1
ATOM 525 C C . GLY A 1 72 ? 3.696 -4.822 -12.943 1.00 78.88 72 GLY A C 1
ATOM 526 O O . GLY A 1 72 ? 2.668 -5.452 -13.183 1.00 78.88 72 GLY A O 1
ATOM 527 N N . ASN A 1 73 ? 4.907 -5.290 -13.248 1.00 71.19 73 ASN A N 1
ATOM 528 C CA . ASN A 1 73 ? 5.135 -6.599 -13.871 1.00 71.19 73 ASN A CA 1
ATOM 529 C C . ASN A 1 73 ? 4.937 -7.758 -12.870 1.00 71.19 73 ASN A C 1
ATOM 531 O O . ASN A 1 73 ? 5.025 -7.578 -11.657 1.00 71.19 73 ASN A O 1
ATOM 535 N N . ASN A 1 74 ? 4.742 -8.981 -13.381 1.00 63.12 74 ASN A N 1
ATOM 536 C CA . ASN A 1 74 ? 4.444 -10.178 -12.577 1.00 63.12 74 ASN A CA 1
ATOM 537 C C . ASN A 1 74 ? 5.506 -10.543 -11.512 1.00 63.12 74 ASN A C 1
ATOM 539 O O . ASN A 1 74 ? 5.187 -11.277 -10.579 1.00 63.12 74 ASN A O 1
ATOM 543 N N . GLU A 1 75 ? 6.740 -10.035 -11.593 1.00 58.69 75 GLU A N 1
ATOM 544 C CA . GLU A 1 75 ? 7.771 -10.254 -10.560 1.00 58.69 75 GLU A CA 1
ATOM 545 C C . GLU A 1 75 ? 7.418 -9.590 -9.213 1.00 58.69 75 GLU A C 1
ATOM 547 O O . GLU A 1 75 ? 7.753 -10.124 -8.149 1.00 58.69 75 GLU A O 1
ATOM 552 N N . ALA A 1 76 ? 6.623 -8.511 -9.237 1.00 59.72 76 ALA A N 1
ATOM 553 C CA . ALA A 1 76 ? 6.047 -7.871 -8.051 1.00 59.72 76 ALA A CA 1
ATOM 554 C C . ALA A 1 76 ? 5.020 -8.758 -7.311 1.00 59.72 76 ALA A C 1
ATOM 556 O O . ALA A 1 76 ? 4.591 -8.434 -6.200 1.00 59.72 76 ALA A O 1
ATOM 557 N N . ALA A 1 77 ? 4.620 -9.896 -7.895 1.00 61.00 77 ALA A N 1
ATOM 558 C CA . ALA A 1 77 ? 3.669 -10.833 -7.301 1.00 61.00 77 ALA A CA 1
ATOM 559 C C . ALA A 1 77 ? 4.310 -11.868 -6.357 1.00 61.00 77 ALA A C 1
ATOM 561 O O . ALA A 1 77 ? 3.597 -12.707 -5.801 1.00 61.00 77 ALA A O 1
ATOM 562 N N . THR A 1 78 ? 5.627 -11.819 -6.146 1.00 74.56 78 THR A N 1
ATOM 563 C CA . THR A 1 78 ? 6.328 -12.751 -5.253 1.00 74.56 78 THR A CA 1
ATOM 564 C C . THR A 1 78 ? 5.852 -12.602 -3.789 1.00 74.56 78 THR A C 1
ATOM 566 O O . THR A 1 78 ? 5.824 -11.491 -3.246 1.00 74.56 78 THR A O 1
ATOM 569 N N . PRO A 1 79 ? 5.473 -13.701 -3.095 1.00 81.12 79 PRO A N 1
ATOM 570 C CA . PRO A 1 79 ? 4.860 -13.625 -1.761 1.00 81.12 79 PRO A CA 1
ATOM 571 C C . PRO A 1 79 ? 5.717 -12.947 -0.680 1.00 81.12 79 PRO A C 1
ATOM 573 O O . PRO A 1 79 ? 5.181 -12.334 0.245 1.00 81.12 79 PRO A O 1
ATOM 576 N N . SER A 1 80 ? 7.045 -13.042 -0.786 1.00 85.88 80 SER A N 1
ATOM 577 C CA . SER A 1 80 ? 7.993 -12.444 0.163 1.00 85.88 80 SER A CA 1
ATOM 578 C C . SER A 1 80 ? 7.943 -10.913 0.154 1.00 85.88 80 SER A C 1
ATOM 580 O O . SER A 1 80 ? 7.891 -10.304 1.225 1.00 85.88 80 SER A O 1
ATOM 582 N N . TYR A 1 81 ? 7.891 -10.291 -1.027 1.00 87.88 81 TYR A N 1
ATOM 583 C CA . TYR A 1 81 ? 7.769 -8.838 -1.170 1.00 87.88 81 TYR A CA 1
ATOM 584 C C . TYR A 1 81 ? 6.399 -8.343 -0.709 1.00 87.88 81 TYR A C 1
ATOM 586 O O . TYR A 1 81 ? 6.321 -7.406 0.083 1.00 87.88 81 TYR A O 1
ATOM 594 N N . LYS A 1 82 ? 5.317 -9.038 -1.088 1.00 89.25 82 LYS A N 1
ATOM 595 C CA . LYS A 1 82 ? 3.958 -8.702 -0.629 1.00 89.25 82 LYS A CA 1
ATOM 596 C C . LYS A 1 82 ? 3.842 -8.695 0.892 1.00 89.25 82 LYS A C 1
ATOM 598 O O . LYS A 1 82 ? 3.273 -7.761 1.452 1.00 89.25 82 LYS A O 1
ATOM 603 N N . LYS A 1 83 ? 4.424 -9.689 1.572 1.00 92.12 83 LYS A N 1
ATOM 604 C CA . LYS A 1 83 ? 4.458 -9.736 3.042 1.00 92.12 83 LYS A CA 1
ATOM 605 C C . LYS A 1 83 ? 5.242 -8.561 3.629 1.00 92.12 83 LYS A C 1
ATOM 607 O O . LYS A 1 83 ? 4.776 -7.939 4.581 1.00 92.12 83 LYS A O 1
ATOM 612 N N . ARG A 1 84 ? 6.402 -8.235 3.056 1.00 92.19 84 ARG A N 1
ATOM 613 C CA . ARG A 1 84 ? 7.226 -7.103 3.502 1.00 92.19 84 ARG A CA 1
ATOM 614 C C . ARG A 1 84 ? 6.476 -5.775 3.374 1.00 92.19 84 ARG A C 1
ATOM 616 O O . ARG A 1 84 ? 6.376 -5.027 4.344 1.00 92.19 84 ARG A O 1
ATOM 623 N N . TRP A 1 85 ? 5.879 -5.506 2.217 1.00 94.06 85 TRP A N 1
ATOM 624 C CA . TRP A 1 85 ? 5.127 -4.272 1.990 1.00 94.06 85 TRP A CA 1
ATOM 625 C C . TRP A 1 85 ? 3.831 -4.212 2.800 1.00 94.06 85 TRP A C 1
ATOM 627 O O . TRP A 1 85 ? 3.437 -3.135 3.241 1.00 94.06 85 TRP A O 1
ATOM 637 N N . GLN A 1 86 ? 3.205 -5.357 3.088 1.00 95.69 86 GLN A N 1
ATOM 638 C CA . GLN A 1 86 ? 2.086 -5.419 4.027 1.00 95.69 86 GLN A CA 1
ATOM 639 C C . GLN A 1 86 ? 2.533 -4.997 5.430 1.00 95.69 86 GLN A C 1
ATOM 641 O O . GLN A 1 86 ? 1.870 -4.175 6.053 1.00 95.69 86 GLN A O 1
ATOM 646 N N . GLN A 1 87 ? 3.666 -5.509 5.919 1.00 95.38 87 GLN A N 1
ATOM 647 C CA . GLN A 1 87 ? 4.224 -5.116 7.218 1.00 95.38 87 GLN A CA 1
ATOM 648 C C . GLN A 1 87 ? 4.571 -3.623 7.256 1.00 95.38 87 GLN A C 1
ATOM 650 O O . GLN A 1 87 ? 4.275 -2.949 8.242 1.00 95.38 87 GLN A O 1
ATOM 655 N N . ARG A 1 88 ? 5.135 -3.088 6.166 1.00 94.75 88 ARG A N 1
ATOM 656 C CA . ARG A 1 88 ? 5.418 -1.656 6.012 1.00 94.75 88 ARG A CA 1
ATOM 657 C C . ARG A 1 88 ? 4.149 -0.812 6.111 1.00 94.75 88 ARG A C 1
ATOM 659 O O . ARG A 1 88 ? 4.116 0.144 6.879 1.00 94.75 88 ARG A O 1
ATOM 666 N N . ALA A 1 89 ? 3.101 -1.194 5.385 1.00 95.12 89 ALA A N 1
ATOM 667 C CA . ALA A 1 89 ? 1.806 -0.523 5.416 1.00 95.12 89 ALA A CA 1
ATOM 668 C C . ALA A 1 89 ? 1.146 -0.606 6.800 1.00 95.12 89 ALA A C 1
ATOM 670 O O . ALA A 1 89 ? 0.646 0.394 7.299 1.00 95.12 89 ALA A O 1
ATOM 671 N N . VAL A 1 90 ? 1.191 -1.767 7.455 1.00 96.06 90 VAL A N 1
ATOM 672 C CA . VAL A 1 90 ? 0.700 -1.964 8.829 1.00 96.06 90 VAL A CA 1
ATOM 673 C C . VAL A 1 90 ? 1.396 -1.021 9.809 1.00 96.06 90 VAL A C 1
ATOM 675 O O . VAL A 1 90 ? 0.722 -0.353 10.592 1.00 96.06 90 VAL A O 1
ATOM 678 N N . ALA A 1 91 ? 2.726 -0.931 9.737 1.00 95.62 91 ALA A N 1
ATOM 679 C CA . ALA A 1 91 ? 3.515 -0.070 10.610 1.00 95.62 91 ALA A CA 1
ATOM 680 C C . ALA A 1 91 ? 3.226 1.417 10.362 1.00 95.62 91 ALA A C 1
ATOM 682 O O . ALA A 1 91 ? 2.963 2.158 11.306 1.00 95.62 91 ALA A O 1
ATOM 683 N N . LEU A 1 92 ? 3.220 1.840 9.094 1.00 94.69 92 LEU A N 1
ATOM 684 C CA . LEU A 1 92 ? 2.992 3.233 8.715 1.00 94.69 92 LEU A CA 1
ATOM 685 C C . LEU A 1 92 ? 1.570 3.696 9.057 1.00 94.69 92 LEU A C 1
ATOM 687 O O . LEU A 1 92 ? 1.365 4.758 9.639 1.00 94.69 92 LEU A O 1
ATOM 691 N N . LEU A 1 93 ? 0.571 2.881 8.718 1.00 93.44 93 LEU A N 1
ATOM 692 C CA . LEU A 1 93 ? -0.837 3.221 8.908 1.00 93.44 93 LEU A CA 1
ATOM 693 C C . LEU A 1 93 ? -1.309 2.970 10.346 1.00 93.44 93 LEU A C 1
ATOM 695 O O . LEU A 1 93 ? -2.373 3.466 10.723 1.00 93.44 93 LEU A O 1
ATOM 699 N N . GLN A 1 94 ? -0.527 2.248 11.154 1.00 94.81 94 GLN A N 1
ATOM 700 C CA . GLN A 1 94 ? -0.857 1.862 12.530 1.00 94.81 94 GLN A CA 1
ATOM 701 C C . GLN A 1 94 ? -2.216 1.155 12.606 1.00 94.81 94 GLN A C 1
ATOM 703 O O . GLN A 1 94 ? -3.093 1.518 13.390 1.00 94.81 94 GLN A O 1
ATOM 708 N N . VAL A 1 95 ? -2.413 0.170 11.731 1.00 93.62 95 VAL A N 1
ATOM 709 C CA . VAL A 1 95 ? -3.634 -0.642 11.668 1.00 93.62 95 VAL A CA 1
ATOM 710 C C . VAL A 1 95 ? -3.295 -2.122 11.844 1.00 93.62 95 VAL A C 1
ATOM 712 O O . VAL A 1 95 ? -2.188 -2.533 11.502 1.00 93.62 95 VAL A O 1
ATOM 715 N N . PRO A 1 96 ? -4.228 -2.951 12.334 1.00 94.50 96 PRO A N 1
ATOM 716 C CA . PRO A 1 96 ? -4.030 -4.395 12.407 1.00 94.50 96 PRO A CA 1
ATOM 717 C C . PRO A 1 96 ? -3.695 -5.027 11.046 1.00 94.50 96 PRO A C 1
ATOM 719 O O . PRO A 1 96 ? -4.132 -4.552 9.996 1.00 94.50 96 PRO A O 1
ATOM 722 N N . THR A 1 97 ? -2.939 -6.130 11.050 1.00 94.31 97 THR A N 1
ATOM 723 C CA . THR A 1 97 ? -2.507 -6.807 9.810 1.00 94.31 97 THR A CA 1
ATOM 724 C C . THR A 1 97 ? -3.674 -7.311 8.959 1.00 94.31 97 THR A C 1
ATOM 726 O O . THR A 1 97 ? -3.595 -7.263 7.734 1.00 94.31 97 THR A O 1
ATOM 729 N N . ASP A 1 98 ? -4.786 -7.717 9.574 1.00 94.38 98 ASP A N 1
ATOM 730 C CA . ASP A 1 98 ? -6.018 -8.128 8.885 1.00 94.38 98 ASP A CA 1
ATOM 731 C C . ASP A 1 98 ? -6.748 -6.967 8.185 1.00 94.38 98 ASP A C 1
ATOM 733 O O . ASP A 1 98 ? -7.633 -7.196 7.360 1.00 94.38 98 ASP A O 1
ATOM 737 N N . LYS A 1 99 ? -6.365 -5.715 8.466 1.00 95.19 99 LYS A N 1
ATOM 738 C CA . LYS A 1 99 ? -6.912 -4.514 7.819 1.00 95.19 99 LYS A CA 1
ATOM 739 C C . LYS A 1 99 ? -6.104 -4.040 6.621 1.00 95.19 99 LYS A C 1
ATOM 741 O O . LYS A 1 99 ? -6.488 -3.043 6.013 1.00 95.19 99 LYS A O 1
ATOM 746 N N . VAL A 1 100 ? -5.037 -4.744 6.246 1.00 95.75 100 VAL A N 1
ATOM 747 C CA . VAL A 1 100 ? -4.208 -4.397 5.087 1.00 95.75 100 VAL A CA 1
ATOM 748 C C . VAL A 1 100 ? -3.995 -5.614 4.205 1.00 95.75 100 VAL A C 1
ATOM 750 O O . VAL A 1 100 ? -3.680 -6.701 4.678 1.00 95.75 100 VAL A O 1
ATOM 753 N N . THR A 1 101 ? -4.119 -5.445 2.895 1.00 94.88 101 THR A N 1
ATOM 754 C CA . THR A 1 101 ? -3.774 -6.478 1.913 1.00 94.88 101 THR A CA 1
ATOM 755 C C . THR A 1 101 ? -3.011 -5.853 0.755 1.00 94.88 101 THR A C 1
ATOM 757 O O . THR A 1 101 ? -3.447 -4.843 0.212 1.00 94.88 101 THR A O 1
ATOM 760 N N . VAL A 1 102 ? -1.907 -6.477 0.343 1.00 93.19 102 VAL A N 1
ATOM 761 C CA . VAL A 1 102 ? -1.140 -6.074 -0.846 1.00 93.19 102 VAL A CA 1
ATOM 762 C C . VAL A 1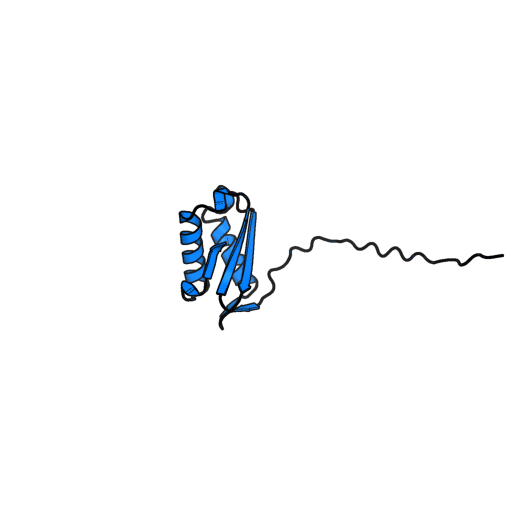 102 ? -1.554 -6.945 -2.028 1.00 93.19 102 VAL A C 1
ATOM 764 O O . VAL A 1 102 ? -1.574 -8.174 -1.905 1.00 93.19 102 VAL A O 1
ATOM 767 N N . ARG A 1 103 ? -1.918 -6.326 -3.151 1.00 87.69 103 ARG A N 1
ATOM 768 C CA . ARG A 1 103 ? -2.409 -7.015 -4.349 1.00 87.69 103 ARG A CA 1
ATOM 769 C C . ARG A 1 103 ? -1.569 -6.677 -5.561 1.00 87.69 103 ARG A C 1
ATOM 771 O O . ARG A 1 103 ? -1.378 -5.469 -5.807 1.00 87.69 103 ARG A O 1
#

pLDDT: mean 80.83, std 18.97, range [35.5, 96.06]

Sequence (103 aa):
MKKTAGKLLVLCFCAGAWPVMAQPFTCGGKFLGSDTQAELAQAIIEDGGRAVGVQRVFTICQKGVIHVVLDGNNEAATPSYKKRWQQRAVALLQVPTDKVTVR